Protein AF-A0A3A1Y1E3-F1 (afdb_monomer)

Radius of gyration: 17.39 Å; Cα contacts (8 Å, |Δi|>4): 67; chains: 1; bounding box: 38×33×50 Å

Foldseek 3Di:
DPCVQVVQWDKDWPDDDPVDTDIDIDGNPCNVVLCCQQQWAADPVGDTDHHNRDVVVVVVVVVVVVVVVVVVVVVVD

Secondary structure (DSSP, 8-state):
---TTGGGEEEEEEEEETTEEEEEEEESS-HHHHHHHHH-EE-TTSSEEPP---HHHHHHHHHHHHHHHHHHHHH--

Solvent-accessible surface area (backbone atoms only — not comparable to full-atom values): 4723 Å² total; per-residue (Å²): 134,89,56,60,70,73,72,24,58,44,81,43,81,78,45,79,55,101,89,46,77,43,76,45,80,45,49,79,83,42,49,68,60,51,48,39,30,53,67,19,47,76,45,96,88,63,64,72,46,78,50,60,64,53,65,65,62,48,49,58,51,49,53,52,55,49,55,51,50,53,50,52,54,64,75,74,108

Structure (mmCIF, N/CA/C/O backbone):
data_AF-A0A3A1Y1E3-F1
#
_entry.id   AF-A0A3A1Y1E3-F1
#
loop_
_atom_site.group_PDB
_atom_site.id
_atom_site.type_symbol
_atom_site.label_atom_id
_atom_site.label_alt_id
_atom_site.label_comp_id
_atom_site.label_asym_id
_atom_site.label_entity_id
_atom_site.label_seq_id
_atom_site.pdbx_PDB_ins_code
_atom_site.Cartn_x
_atom_site.Cartn_y
_atom_site.Cartn_z
_atom_site.occupancy
_atom_site.B_iso_or_equiv
_atom_site.auth_seq_id
_atom_site.auth_comp_id
_atom_site.auth_asym_id
_atom_site.auth_atom_id
_atom_site.pdbx_PDB_model_num
ATOM 1 N N . HIS A 1 1 ? 14.814 -14.355 0.645 1.00 58.88 1 HIS A N 1
ATOM 2 C CA . HIS A 1 1 ? 14.465 -13.014 0.112 1.00 58.88 1 HIS A CA 1
ATOM 3 C C . HIS A 1 1 ? 14.863 -11.933 1.114 1.00 58.88 1 HIS A C 1
ATOM 5 O O . HIS A 1 1 ? 14.608 -12.101 2.293 1.00 58.88 1 HIS A O 1
ATOM 11 N N . THR A 1 2 ? 15.484 -10.831 0.682 1.00 82.00 2 THR A N 1
ATOM 12 C CA . THR A 1 2 ? 16.113 -9.823 1.571 1.00 82.00 2 THR A CA 1
ATOM 13 C C . THR A 1 2 ? 15.142 -8.822 2.227 1.00 82.00 2 THR A C 1
ATOM 15 O O . THR A 1 2 ? 15.588 -7.886 2.885 1.00 82.00 2 THR A O 1
ATOM 18 N N . GLY A 1 3 ? 13.822 -8.949 2.017 1.00 91.00 3 GLY A N 1
ATOM 19 C CA . GLY A 1 3 ? 12.795 -8.069 2.607 1.00 91.00 3 GLY A CA 1
ATOM 20 C C . GLY A 1 3 ? 12.825 -6.603 2.144 1.00 91.00 3 GLY A C 1
ATOM 21 O O . GLY A 1 3 ? 11.981 -5.810 2.548 1.00 91.00 3 GLY A O 1
ATOM 22 N N . LYS A 1 4 ? 13.769 -6.228 1.270 1.00 92.81 4 LYS A N 1
ATOM 23 C CA . LYS A 1 4 ? 13.990 -4.841 0.825 1.00 92.81 4 LYS A CA 1
ATOM 24 C C . LYS A 1 4 ? 12.756 -4.207 0.174 1.00 92.81 4 LYS A C 1
ATOM 26 O O . LYS A 1 4 ? 12.553 -3.012 0.329 1.00 92.81 4 LYS A O 1
ATOM 31 N N . TYR A 1 5 ? 11.943 -4.994 -0.535 1.00 93.19 5 TYR A N 1
ATOM 32 C CA . TYR A 1 5 ? 10.687 -4.514 -1.121 1.00 93.19 5 TYR A CA 1
ATOM 33 C C . TYR A 1 5 ? 9.674 -4.119 -0.044 1.00 93.19 5 TYR A C 1
ATOM 35 O O . TYR A 1 5 ? 9.192 -2.992 -0.048 1.00 93.19 5 TYR A O 1
ATOM 43 N N . ALA A 1 6 ? 9.435 -4.997 0.934 1.00 93.12 6 ALA A N 1
ATOM 44 C CA . ALA A 1 6 ? 8.537 -4.709 2.050 1.00 93.12 6 ALA A CA 1
ATOM 45 C C . ALA A 1 6 ? 8.999 -3.480 2.855 1.00 93.12 6 ALA A C 1
ATOM 47 O O . ALA A 1 6 ? 8.197 -2.622 3.194 1.00 93.12 6 ALA A O 1
ATOM 48 N N . LYS A 1 7 ? 10.311 -3.329 3.073 1.00 94.75 7 LYS A N 1
ATOM 49 C CA . LYS A 1 7 ? 10.891 -2.163 3.766 1.00 94.75 7 LYS A CA 1
ATOM 50 C C . LYS A 1 7 ? 10.851 -0.857 2.957 1.00 94.75 7 LYS A C 1
ATOM 52 O O . LYS A 1 7 ? 11.228 0.183 3.483 1.00 94.75 7 LYS A O 1
ATOM 57 N N . SER A 1 8 ? 10.459 -0.897 1.681 1.00 94.56 8 SER A N 1
ATOM 58 C CA . SER A 1 8 ? 10.418 0.298 0.827 1.00 94.56 8 SER A CA 1
ATOM 59 C C . SER A 1 8 ? 9.147 1.130 0.996 1.00 94.56 8 SER A C 1
ATOM 61 O O . SER A 1 8 ? 9.119 2.272 0.536 1.00 94.56 8 SER A O 1
ATOM 63 N N . TRP A 1 9 ? 8.112 0.574 1.631 1.00 96.00 9 TRP A N 1
ATOM 64 C CA . TRP A 1 9 ? 6.844 1.255 1.863 1.00 96.00 9 TRP A CA 1
ATOM 65 C C . TRP A 1 9 ? 6.993 2.404 2.855 1.00 96.00 9 TRP A C 1
ATOM 67 O O . TRP A 1 9 ? 7.705 2.304 3.854 1.00 96.00 9 TRP A O 1
ATOM 77 N N . ALA A 1 10 ? 6.310 3.505 2.572 1.00 95.81 10 ALA A N 1
ATOM 78 C CA . ALA A 1 10 ? 6.279 4.673 3.424 1.00 95.81 10 ALA A CA 1
ATOM 79 C C . ALA A 1 10 ? 4.940 5.393 3.357 1.00 95.81 10 ALA A C 1
ATOM 81 O O . ALA A 1 10 ? 4.238 5.348 2.346 1.00 95.81 10 ALA A O 1
ATOM 82 N N . LEU A 1 11 ? 4.652 6.108 4.438 1.00 95.88 11 LEU A N 1
ATOM 83 C CA . LEU A 1 11 ? 3.495 6.970 4.584 1.00 95.88 11 LEU A CA 1
ATOM 84 C C . LEU A 1 11 ? 3.915 8.423 4.384 1.00 95.88 11 LEU A C 1
ATOM 86 O O . LEU A 1 11 ? 4.988 8.837 4.828 1.00 95.88 11 LEU A O 1
ATOM 90 N N . LYS A 1 12 ? 3.065 9.186 3.706 1.00 96.06 12 LYS A N 1
ATOM 91 C CA . LYS A 1 12 ? 3.176 10.634 3.580 1.00 96.06 12 LYS A CA 1
ATOM 92 C C . LYS A 1 12 ? 1.830 11.259 3.917 1.00 96.06 12 LYS A C 1
ATOM 94 O O . LYS A 1 12 ? 0.838 10.946 3.264 1.00 96.06 12 LYS A O 1
ATOM 99 N N . THR A 1 13 ? 1.813 12.168 4.882 1.00 96.69 13 THR A N 1
ATOM 100 C CA . THR A 1 13 ? 0.659 13.034 5.131 1.00 96.69 13 THR A CA 1
ATOM 101 C C . THR A 1 13 ? 0.605 14.097 4.040 1.00 96.69 13 THR A C 1
ATOM 103 O O . THR A 1 13 ? 1.582 14.810 3.811 1.00 96.69 13 THR A O 1
ATOM 106 N N . VAL 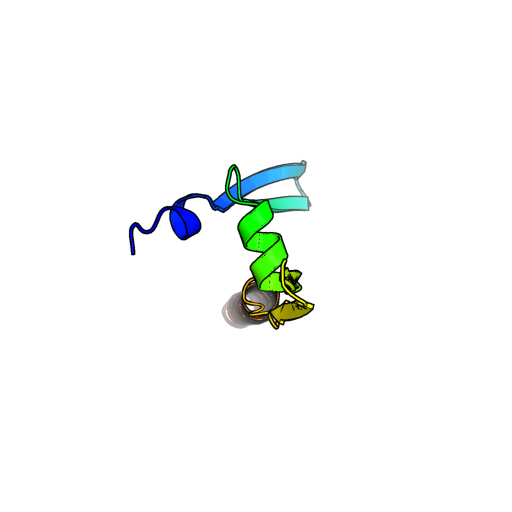A 1 14 ? -0.506 14.150 3.309 1.00 96.50 14 VAL A N 1
ATOM 107 C CA . VAL A 1 14 ? -0.733 15.130 2.235 1.00 96.50 14 VAL A CA 1
ATOM 108 C C . VAL A 1 14 ? -1.561 16.300 2.742 1.00 96.50 14 VAL A C 1
ATOM 110 O O . VAL A 1 14 ? -1.305 17.438 2.362 1.00 96.50 14 VAL A O 1
ATOM 113 N N . LYS A 1 15 ? -2.539 16.024 3.604 1.00 96.00 15 LYS 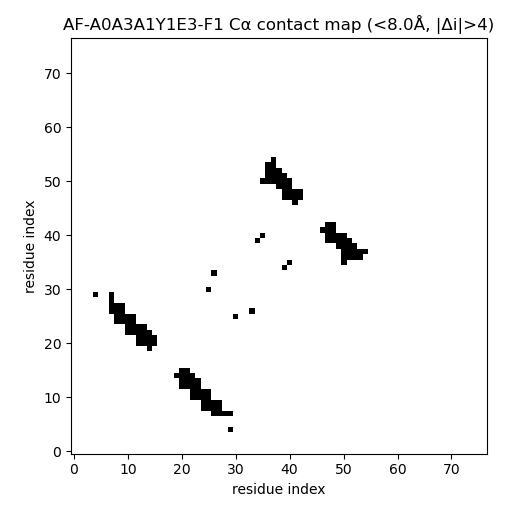A N 1
ATOM 114 C CA . LYS A 1 15 ? -3.399 17.037 4.204 1.00 96.00 15 LYS A CA 1
ATOM 115 C C . LYS A 1 15 ? -3.780 16.597 5.605 1.00 96.00 15 LYS A C 1
ATOM 117 O O . LYS A 1 15 ? -4.158 15.446 5.801 1.00 96.00 15 LYS A O 1
ATOM 122 N N . GLU A 1 16 ? -3.704 17.525 6.540 1.00 95.56 16 GLU A N 1
ATOM 123 C CA . GLU A 1 16 ? -4.153 17.342 7.911 1.00 95.56 16 GLU A CA 1
ATOM 124 C C . GLU A 1 16 ? -4.841 18.632 8.348 1.00 95.56 16 GLU A C 1
ATOM 126 O O . GLU A 1 16 ? -4.305 19.728 8.193 1.00 95.56 16 GLU A O 1
ATOM 131 N N . THR A 1 17 ? -6.084 18.492 8.783 1.00 95.69 17 THR A N 1
ATOM 132 C CA . THR A 1 17 ? -6.964 19.557 9.268 1.00 95.69 17 THR A CA 1
ATOM 133 C C . THR A 1 17 ? -7.795 18.983 10.409 1.00 95.69 17 THR A C 1
ATOM 135 O O . THR A 1 17 ? -7.912 17.763 10.506 1.00 95.69 17 THR A O 1
ATOM 138 N N . GLU A 1 18 ? -8.431 19.834 11.212 1.00 93.38 18 GLU A N 1
ATOM 139 C CA . GLU A 1 18 ? -9.263 19.408 12.351 1.00 93.38 18 GLU A CA 1
ATOM 140 C C . GLU A 1 18 ? -10.309 18.344 11.976 1.00 93.38 18 GLU A C 1
ATOM 142 O O . GLU A 1 18 ? -10.5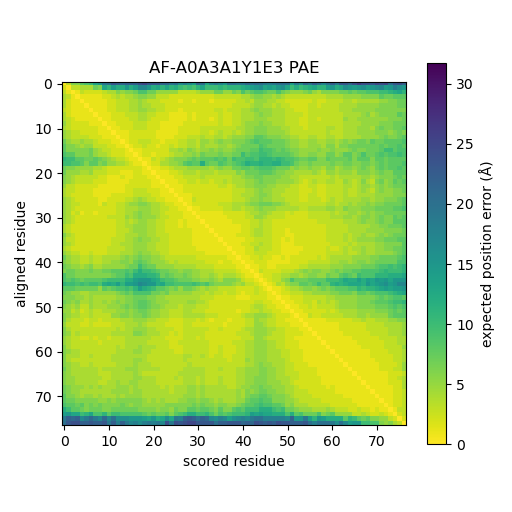46 17.417 12.741 1.00 93.38 18 GLU A O 1
ATOM 147 N N . ASN A 1 19 ? -10.864 18.426 10.759 1.00 93.50 19 ASN A N 1
ATOM 148 C CA . ASN A 1 19 ? -11.948 17.550 10.301 1.00 93.50 19 ASN A CA 1
ATOM 149 C C . ASN A 1 19 ? -11.541 16.583 9.177 1.00 93.50 19 ASN A C 1
ATOM 151 O O . ASN A 1 19 ? -12.398 15.893 8.627 1.00 93.50 19 ASN A O 1
ATOM 155 N N . ALA A 1 20 ? -10.271 16.558 8.759 1.00 92.06 20 ALA A N 1
ATOM 156 C CA . ALA A 1 20 ? -9.845 15.693 7.659 1.00 92.06 20 ALA A CA 1
ATOM 157 C C . ALA A 1 20 ? -8.360 15.346 7.709 1.00 92.06 20 ALA A C 1
ATOM 159 O O . ALA A 1 20 ? -7.506 16.215 7.887 1.00 92.06 20 ALA A O 1
ATOM 160 N N . LEU A 1 21 ? -8.069 14.081 7.410 1.00 93.50 21 LEU A N 1
ATOM 161 C CA . LEU A 1 21 ? -6.727 13.537 7.272 1.00 93.50 21 LEU A CA 1
ATOM 162 C C . LEU A 1 21 ? -6.612 12.802 5.932 1.00 93.50 21 LEU A C 1
ATOM 164 O O . LEU A 1 21 ? -7.426 11.943 5.605 1.00 93.50 21 LEU A O 1
ATOM 168 N N . THR A 1 22 ? -5.596 13.134 5.138 1.00 94.50 22 THR A N 1
ATOM 169 C CA . THR A 1 22 ? -5.295 12.470 3.864 1.00 94.50 22 THR A CA 1
ATOM 170 C C . THR A 1 22 ? -3.868 11.947 3.887 1.00 94.50 22 THR A C 1
ATOM 172 O O . THR A 1 22 ? -2.905 12.720 3.932 1.00 94.50 22 THR A O 1
ATOM 175 N N . LEU A 1 23 ? -3.737 10.624 3.819 1.00 93.81 23 LEU A N 1
ATOM 176 C CA . LEU A 1 23 ? -2.466 9.908 3.828 1.00 93.81 23 LEU A CA 1
ATOM 177 C C . LEU A 1 23 ? -2.238 9.217 2.483 1.00 93.81 23 LEU A C 1
ATOM 179 O O . LEU A 1 23 ? -3.170 8.706 1.870 1.00 93.81 23 LEU A O 1
ATOM 183 N N . VAL A 1 24 ? -0.982 9.159 2.048 1.00 94.00 24 VAL A N 1
ATOM 184 C CA . VAL A 1 24 ? -0.564 8.419 0.854 1.00 94.00 24 VAL A CA 1
ATOM 185 C C . VAL A 1 24 ? 0.480 7.381 1.232 1.00 94.00 24 VAL A C 1
ATOM 187 O O . VAL A 1 24 ? 1.535 7.705 1.786 1.00 94.00 24 VAL A O 1
ATOM 190 N N . VAL A 1 25 ? 0.202 6.127 0.877 1.00 93.31 25 VAL A N 1
ATOM 191 C CA . VAL A 1 25 ? 1.145 5.011 0.992 1.00 93.31 25 VAL A CA 1
ATOM 192 C C . VAL A 1 25 ? 1.864 4.833 -0.342 1.00 93.31 25 VAL A C 1
ATOM 194 O O . VAL A 1 25 ? 1.229 4.723 -1.386 1.00 93.31 25 VAL A O 1
ATOM 197 N N . HIS A 1 26 ? 3.196 4.808 -0.333 1.00 93.94 26 HIS A N 1
ATOM 198 C CA . HIS A 1 26 ? 3.992 4.665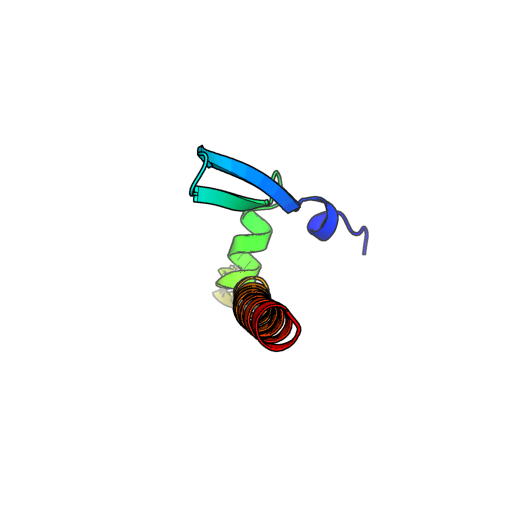 -1.555 1.00 93.94 26 HIS A CA 1
ATOM 199 C C . HIS A 1 26 ? 5.291 3.895 -1.309 1.00 93.94 26 HIS A C 1
ATOM 201 O O . HIS A 1 26 ? 5.803 3.845 -0.190 1.00 93.94 26 HIS A O 1
ATOM 207 N N . SER A 1 27 ? 5.857 3.307 -2.367 1.00 95.31 27 SER A N 1
ATOM 208 C CA . SER A 1 27 ? 7.207 2.739 -2.318 1.00 95.31 27 SER A CA 1
ATOM 209 C C . SER A 1 27 ? 8.248 3.822 -2.608 1.00 95.31 27 SER A C 1
ATOM 211 O O . SER A 1 27 ? 8.281 4.377 -3.705 1.00 95.31 27 SER A O 1
ATOM 213 N N . LYS A 1 28 ? 9.143 4.090 -1.650 1.00 94.25 28 LYS A N 1
ATOM 214 C CA . LYS A 1 28 ? 10.180 5.134 -1.754 1.00 94.25 28 LYS A CA 1
ATOM 215 C C . LYS A 1 28 ? 11.191 4.881 -2.873 1.00 94.25 28 LYS A C 1
ATOM 217 O O . LYS A 1 28 ? 11.629 5.810 -3.538 1.00 94.25 28 LYS A O 1
ATOM 222 N N . ASN A 1 29 ? 11.621 3.632 -3.049 1.00 94.69 29 ASN A N 1
ATOM 223 C CA . ASN A 1 29 ? 12.746 3.289 -3.929 1.00 94.69 29 ASN A CA 1
ATOM 224 C C . ASN A 1 29 ? 12.575 1.959 -4.683 1.00 94.69 29 ASN A C 1
ATOM 226 O O . ASN A 1 29 ? 13.551 1.425 -5.222 1.00 94.69 29 ASN A O 1
ATOM 230 N N . LYS A 1 30 ? 11.359 1.396 -4.694 1.00 95.50 30 LYS A N 1
ATOM 231 C CA . LYS A 1 30 ? 11.002 0.179 -5.444 1.00 95.50 30 LYS A CA 1
ATOM 232 C C . LYS A 1 30 ? 9.724 0.346 -6.271 1.00 95.50 30 LYS A C 1
ATOM 234 O O . LYS A 1 30 ? 9.132 -0.655 -6.662 1.00 95.50 30 LYS A O 1
ATOM 239 N N . TYR A 1 31 ? 9.345 1.581 -6.598 1.00 93.44 31 TYR A N 1
ATOM 240 C CA . TYR A 1 31 ? 8.128 1.888 -7.353 1.00 93.44 31 TYR A CA 1
ATOM 241 C C . TYR A 1 31 ? 8.070 1.195 -8.723 1.00 93.44 31 TYR A C 1
ATOM 243 O O . TYR A 1 31 ? 6.995 0.776 -9.143 1.00 93.44 31 TYR A O 1
ATOM 251 N N . GLN A 1 32 ? 9.208 0.998 -9.405 1.00 94.31 32 GLN A N 1
ATOM 252 C CA . GLN A 1 32 ? 9.217 0.259 -10.671 1.00 94.31 32 GLN A CA 1
ATOM 253 C C . GLN A 1 32 ? 8.785 -1.188 -10.448 1.00 94.31 32 GLN A C 1
ATOM 255 O O . GLN A 1 32 ? 7.932 -1.695 -11.165 1.00 94.31 32 GLN A O 1
ATOM 260 N N . LEU A 1 33 ? 9.337 -1.848 -9.424 1.00 94.00 33 LEU A N 1
ATOM 261 C CA . LEU A 1 33 ? 8.968 -3.223 -9.097 1.00 94.00 33 LEU A CA 1
ATOM 262 C C . LEU A 1 33 ? 7.490 -3.311 -8.708 1.00 94.00 33 LEU A C 1
ATOM 264 O O . LEU A 1 33 ? 6.806 -4.219 -9.165 1.00 94.00 33 LEU A O 1
ATOM 268 N N . THR A 1 34 ? 6.999 -2.346 -7.929 1.00 94.75 34 THR A N 1
ATOM 269 C CA . THR A 1 34 ? 5.577 -2.221 -7.600 1.00 94.75 34 THR A CA 1
ATOM 270 C C . THR A 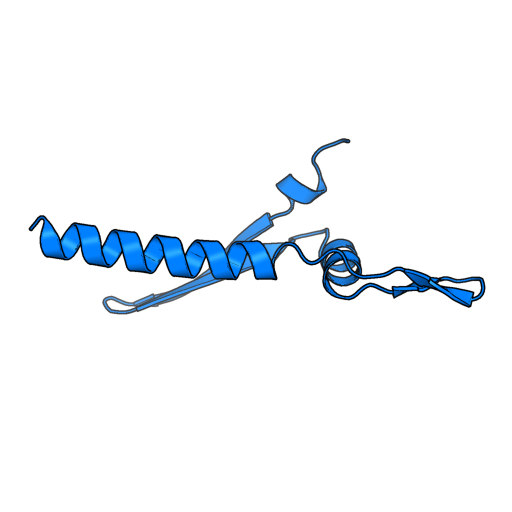1 34 ? 4.720 -2.170 -8.865 1.00 94.75 34 THR A C 1
ATOM 272 O O . THR A 1 34 ? 3.805 -2.971 -9.007 1.00 94.75 34 THR A O 1
ATOM 275 N N . HIS A 1 35 ? 5.063 -1.312 -9.828 1.00 93.25 35 HIS A N 1
ATOM 276 C CA . HIS A 1 35 ? 4.332 -1.202 -11.091 1.00 93.25 35 HIS A CA 1
ATOM 277 C C . HIS A 1 35 ? 4.315 -2.523 -11.877 1.00 93.25 35 HIS A C 1
ATOM 279 O O . HIS A 1 35 ? 3.261 -2.970 -12.322 1.00 93.25 35 HIS A O 1
ATOM 285 N N . LEU A 1 36 ? 5.464 -3.192 -12.003 1.00 94.69 36 LEU A N 1
ATOM 286 C CA . LEU A 1 36 ? 5.551 -4.473 -12.715 1.00 94.69 36 LEU A CA 1
ATOM 287 C C . LEU A 1 36 ? 4.733 -5.577 -12.034 1.00 94.69 36 LEU A C 1
ATOM 289 O O . LEU A 1 36 ? 4.215 -6.457 -12.719 1.00 94.69 36 LEU A O 1
ATOM 2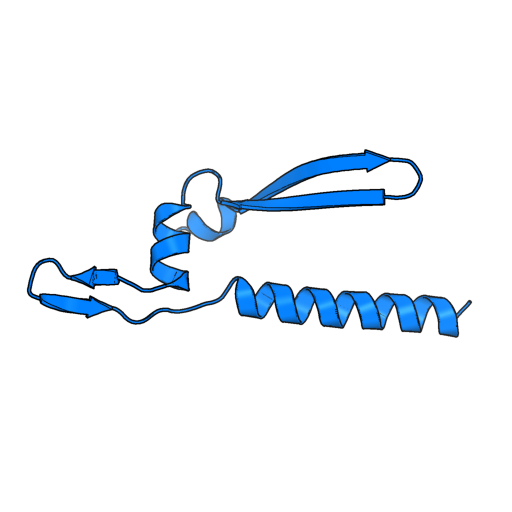93 N N . LEU A 1 37 ? 4.643 -5.554 -10.703 1.00 94.31 37 LEU A N 1
ATOM 294 C CA . LEU A 1 37 ? 3.822 -6.493 -9.948 1.00 94.31 37 LEU A CA 1
ATOM 295 C C . LEU A 1 37 ? 2.336 -6.186 -10.127 1.00 94.31 37 LEU A C 1
ATOM 297 O O . LEU A 1 37 ? 1.577 -7.106 -10.389 1.00 94.31 37 LEU A O 1
ATOM 301 N N . GLU A 1 38 ? 1.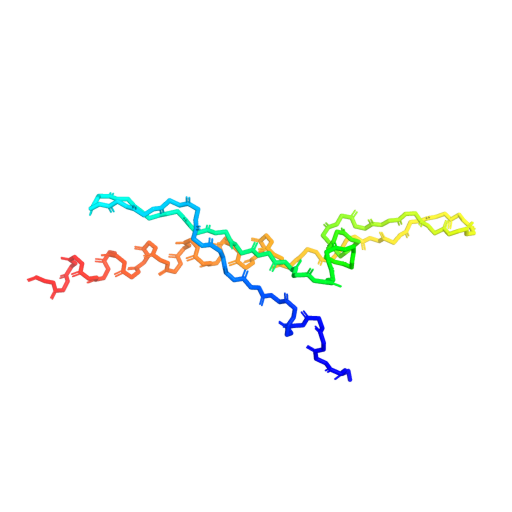912 -4.929 -10.057 1.00 94.69 38 GLU A N 1
ATOM 302 C CA . GLU A 1 38 ? 0.489 -4.586 -10.173 1.00 94.69 38 GLU A CA 1
ATOM 303 C C . GLU A 1 38 ? -0.067 -4.734 -11.596 1.00 94.69 38 GLU A C 1
ATOM 305 O O . GLU A 1 38 ? -1.220 -5.123 -11.757 1.00 94.69 38 GLU A O 1
ATOM 310 N N . TYR A 1 39 ? 0.741 -4.484 -12.631 1.00 94.94 39 TYR A N 1
ATOM 311 C CA . TYR A 1 39 ? 0.250 -4.407 -14.018 1.00 94.94 39 TYR A CA 1
ATOM 312 C C . TYR A 1 39 ? 0.874 -5.434 -14.971 1.00 94.94 39 TYR A C 1
ATOM 314 O O . TYR A 1 39 ? 0.427 -5.595 -16.111 1.00 94.94 39 TYR A O 1
ATOM 322 N N . GLY A 1 40 ? 1.889 -6.172 -14.520 1.00 95.19 40 GLY A N 1
ATOM 323 C CA . GLY A 1 40 ? 2.678 -7.028 -15.399 1.00 95.19 40 GLY A CA 1
ATOM 324 C C . GLY A 1 40 ? 3.551 -6.211 -16.356 1.00 95.19 40 GLY A C 1
ATOM 325 O O . GLY A 1 40 ? 3.645 -4.988 -16.268 1.00 95.19 40 GLY A O 1
ATOM 326 N N . HIS A 1 41 ? 4.241 -6.888 -17.273 1.00 95.00 41 HIS A N 1
ATOM 327 C CA . HIS A 1 41 ? 5.097 -6.222 -18.263 1.00 95.00 41 HIS A CA 1
ATOM 328 C C . HIS A 1 41 ? 5.428 -7.110 -19.460 1.00 95.00 41 HIS A C 1
ATOM 330 O O . HIS A 1 41 ? 5.278 -8.330 -19.415 1.00 95.00 41 HIS A O 1
ATOM 336 N N . ALA A 1 42 ? 5.897 -6.494 -20.544 1.00 95.25 42 ALA A N 1
ATOM 337 C CA . ALA A 1 42 ? 6.437 -7.211 -21.694 1.00 95.25 42 ALA A CA 1
ATOM 338 C C . ALA A 1 42 ? 7.853 -7.737 -21.404 1.00 95.25 42 ALA A C 1
ATOM 340 O O . ALA A 1 42 ? 8.648 -7.075 -20.734 1.00 95.25 42 ALA A O 1
ATOM 341 N N . LYS A 1 43 ? 8.183 -8.924 -21.922 1.00 93.06 43 LYS A N 1
ATOM 342 C CA . LYS A 1 43 ? 9.537 -9.490 -21.843 1.00 93.06 43 LYS A CA 1
ATOM 343 C C . LYS A 1 43 ? 10.376 -9.018 -23.030 1.00 93.06 43 LYS A C 1
ATOM 345 O O . LYS A 1 43 ? 9.853 -8.815 -24.121 1.00 93.06 43 LYS A O 1
ATOM 350 N N . ARG A 1 44 ? 11.698 -8.929 -22.842 1.00 89.38 44 ARG A N 1
ATOM 351 C CA . ARG A 1 44 ? 12.640 -8.533 -23.910 1.00 89.38 44 ARG A CA 1
ATOM 352 C C . ARG A 1 44 ? 12.622 -9.470 -25.130 1.00 89.38 44 ARG A C 1
ATOM 354 O O . ARG A 1 44 ? 12.826 -8.996 -26.234 1.00 89.38 44 ARG A O 1
ATOM 361 N N . GLY A 1 45 ? 12.371 -10.767 -24.936 1.00 91.50 45 GLY A N 1
ATOM 362 C CA . GLY A 1 45 ? 12.353 -11.786 -26.000 1.00 91.50 45 GLY A CA 1
ATOM 363 C C . GLY A 1 45 ? 10.965 -12.111 -26.561 1.00 91.50 45 GLY A C 1
ATOM 364 O O . GLY A 1 45 ? 10.776 -13.195 -27.100 1.00 91.50 45 GLY A O 1
ATOM 365 N N . GLY A 1 46 ? 9.985 -11.222 -26.381 1.00 92.75 46 GLY A N 1
ATOM 366 C CA . GLY A 1 46 ? 8.593 -11.478 -26.748 1.00 92.75 46 GLY A CA 1
ATOM 367 C C . GLY A 1 46 ? 7.773 -12.128 -25.627 1.00 92.75 46 GLY A C 1
ATOM 368 O O . GLY A 1 46 ? 8.293 -12.734 -24.687 1.00 92.75 46 GLY A O 1
ATOM 369 N N . GLY A 1 47 ? 6.453 -11.950 -25.704 1.00 94.12 47 GLY A N 1
ATOM 370 C CA . GLY A 1 47 ? 5.509 -12.378 -24.669 1.00 94.12 47 GLY A CA 1
ATOM 371 C C . GLY A 1 47 ? 5.407 -11.422 -23.471 1.00 94.12 47 GLY A C 1
ATOM 372 O O . GLY A 1 47 ? 6.050 -10.371 -23.407 1.00 94.12 47 GLY A O 1
ATOM 373 N N . ARG A 1 48 ? 4.553 -11.781 -22.504 1.00 95.31 48 ARG A N 1
ATOM 374 C CA . ARG A 1 48 ? 4.230 -10.959 -21.324 1.00 95.31 48 ARG A CA 1
ATOM 375 C C . ARG A 1 48 ? 4.416 -11.733 -20.019 1.00 95.31 48 ARG A C 1
ATOM 377 O O . ARG A 1 48 ? 4.333 -12.958 -19.982 1.00 95.31 48 ARG A O 1
ATOM 384 N N . VAL A 1 49 ? 4.681 -11.002 -18.944 1.00 94.94 49 VAL A N 1
ATOM 385 C CA . VAL A 1 49 ? 4.574 -11.456 -17.555 1.00 94.94 49 VAL A CA 1
ATOM 386 C C . VAL A 1 49 ? 3.258 -10.917 -17.008 1.00 94.94 49 VAL A C 1
ATOM 388 O O . VAL A 1 49 ? 3.019 -9.712 -17.077 1.00 94.94 49 VAL A O 1
ATOM 391 N N . GLY A 1 50 ? 2.411 -11.811 -16.497 1.00 95.19 50 GLY A N 1
ATOM 392 C CA . GLY A 1 50 ? 1.151 -11.437 -15.857 1.00 95.19 50 GLY A CA 1
ATOM 393 C C . GLY A 1 50 ? 1.368 -10.665 -14.555 1.00 95.19 50 GLY A C 1
ATOM 394 O O . GLY A 1 50 ? 2.388 -10.831 -13.883 1.00 95.19 50 GLY A O 1
ATOM 395 N N . ALA A 1 51 ? 0.394 -9.830 -14.208 1.00 95.44 51 ALA A N 1
ATOM 396 C CA . ALA A 1 51 ? 0.367 -9.119 -12.941 1.00 95.44 51 ALA A CA 1
ATOM 397 C C . ALA A 1 51 ? 0.181 -10.073 -11.747 1.00 95.44 51 ALA A C 1
ATOM 399 O O . ALA A 1 51 ? -0.427 -11.138 -11.848 1.00 95.44 51 ALA A O 1
ATOM 400 N N . ARG A 1 52 ? 0.686 -9.642 -10.596 1.00 94.31 52 ARG A N 1
ATOM 401 C CA . ARG A 1 52 ? 0.442 -10.165 -9.251 1.00 94.31 52 ARG A CA 1
ATOM 402 C C . ARG A 1 52 ? 0.062 -8.990 -8.349 1.00 94.31 52 ARG A C 1
ATOM 404 O O . ARG A 1 52 ? 0.866 -8.527 -7.533 1.00 94.31 52 ARG A O 1
ATOM 411 N N . ALA A 1 53 ? -1.156 -8.498 -8.554 1.00 93.75 53 ALA A N 1
ATOM 412 C CA . ALA A 1 53 ? -1.698 -7.380 -7.799 1.00 93.75 53 ALA A CA 1
ATOM 413 C C . ALA A 1 53 ? -1.802 -7.736 -6.311 1.00 93.75 53 ALA A C 1
ATOM 415 O O . ALA A 1 53 ? -2.368 -8.767 -5.948 1.00 93.75 53 ALA A O 1
ATOM 416 N N . HIS A 1 54 ? -1.230 -6.896 -5.455 1.00 93.06 54 HIS A N 1
ATOM 417 C CA . HIS A 1 54 ? -1.242 -7.074 -4.002 1.00 93.06 54 HIS A CA 1
ATOM 418 C C . HIS A 1 54 ? -1.613 -5.786 -3.274 1.00 93.06 54 HIS A C 1
ATOM 420 O O . HIS A 1 54 ? -2.221 -5.866 -2.210 1.00 93.06 54 HIS A O 1
ATOM 426 N N . ILE A 1 55 ? -1.320 -4.614 -3.845 1.00 93.75 55 ILE A N 1
ATOM 427 C CA . ILE A 1 55 ? -1.746 -3.329 -3.274 1.00 93.75 55 ILE A CA 1
ATOM 428 C C . ILE A 1 55 ? -3.263 -3.223 -3.301 1.00 93.75 55 ILE A C 1
ATOM 430 O O . ILE A 1 55 ? -3.854 -2.955 -2.264 1.00 93.75 55 ILE A O 1
ATOM 434 N N . LYS A 1 56 ? -3.891 -3.496 -4.453 1.00 90.12 56 LYS A N 1
ATOM 435 C CA . LYS A 1 56 ? -5.351 -3.405 -4.595 1.00 90.12 56 LYS A CA 1
ATOM 436 C C . LYS A 1 56 ? -6.076 -4.303 -3.589 1.00 90.12 56 LYS A C 1
ATOM 438 O O . LYS A 1 56 ? -6.976 -3.866 -2.887 1.00 90.12 56 LYS A O 1
ATOM 443 N N . LEU A 1 57 ? -5.613 -5.546 -3.452 1.00 93.81 57 LEU A N 1
ATOM 444 C CA . LEU A 1 57 ? -6.166 -6.492 -2.478 1.00 93.81 57 LEU A CA 1
ATOM 445 C C . LEU A 1 57 ? -5.954 -6.033 -1.028 1.00 93.81 57 LEU A C 1
ATOM 447 O O . LEU A 1 57 ? -6.776 -6.330 -0.164 1.00 93.81 57 LEU A O 1
ATOM 451 N N . ALA A 1 58 ? -4.836 -5.365 -0.733 1.00 94.38 58 ALA A N 1
ATOM 452 C CA . ALA A 1 58 ? -4.573 -4.820 0.594 1.00 94.38 58 ALA A CA 1
ATOM 453 C C . ALA A 1 58 ? -5.447 -3.592 0.887 1.00 94.38 58 ALA A C 1
ATOM 455 O O . ALA A 1 58 ? -5.952 -3.475 1.998 1.00 94.38 58 ALA A O 1
ATOM 456 N N . GLU A 1 59 ? -5.658 -2.722 -0.101 1.00 92.62 59 GLU A N 1
ATOM 457 C CA . GLU A 1 59 ? -6.538 -1.554 -0.017 1.00 92.62 59 GLU A CA 1
ATOM 458 C C . GLU A 1 59 ? -7.987 -1.968 0.251 1.00 92.62 59 GLU A C 1
ATOM 460 O O . GLU A 1 59 ? -8.570 -1.526 1.236 1.00 92.62 59 GLU A O 1
ATOM 465 N N . GLU A 1 60 ? -8.538 -2.886 -0.546 1.00 95.00 60 GLU A N 1
ATOM 466 C CA . GLU A 1 60 ? -9.912 -3.379 -0.374 1.00 95.00 60 GLU A CA 1
ATOM 467 C C . GLU A 1 60 ? -10.135 -3.972 1.028 1.00 95.00 60 GLU A C 1
ATOM 469 O O . GLU A 1 60 ? -11.141 -3.699 1.685 1.00 95.00 60 GLU A O 1
ATOM 474 N N . LYS A 1 61 ? -9.163 -4.746 1.528 1.00 96.00 61 LYS A N 1
ATOM 475 C CA . LYS A 1 61 ? -9.204 -5.293 2.892 1.00 96.00 61 LYS A CA 1
ATOM 476 C C . LYS A 1 61 ? -9.112 -4.206 3.955 1.00 96.00 61 LYS A C 1
ATOM 478 O O . LYS A 1 61 ? -9.826 -4.282 4.952 1.00 96.00 61 LYS A O 1
ATOM 483 N N . ALA A 1 62 ? -8.232 -3.226 3.762 1.00 92.31 62 ALA A N 1
ATOM 484 C CA . ALA A 1 62 ? -8.058 -2.120 4.691 1.00 92.31 62 ALA A CA 1
ATOM 485 C C . ALA A 1 62 ? -9.354 -1.313 4.826 1.00 92.31 62 ALA A C 1
ATOM 487 O O . ALA A 1 62 ? -9.802 -1.116 5.954 1.00 92.31 62 ALA A O 1
ATOM 488 N N . VAL A 1 63 ? -9.985 -0.942 3.704 1.00 94.38 63 VAL A N 1
ATOM 489 C CA . VAL A 1 63 ? -11.272 -0.224 3.677 1.00 94.38 63 VAL A CA 1
ATOM 490 C C . VAL A 1 63 ? -12.327 -0.995 4.461 1.00 94.38 63 VAL A C 1
ATOM 492 O O . VAL A 1 63 ? -12.877 -0.463 5.421 1.00 94.38 63 VAL A O 1
ATOM 495 N N . LYS A 1 64 ? -12.526 -2.278 4.139 1.00 97.19 64 LYS A N 1
ATOM 496 C CA . LYS A 1 64 ? -13.514 -3.114 4.829 1.00 97.19 64 LYS A CA 1
ATOM 497 C C . LYS A 1 64 ? -13.262 -3.186 6.339 1.00 97.19 64 LYS A C 1
ATOM 499 O O . LYS A 1 64 ? -14.171 -2.951 7.126 1.00 97.19 64 LYS A O 1
ATOM 504 N N . SER A 1 65 ? -12.020 -3.456 6.748 1.00 96.62 65 SER A N 1
ATOM 505 C CA . SER A 1 65 ? -11.677 -3.548 8.174 1.00 96.62 65 SER A CA 1
ATOM 506 C C . SER A 1 65 ? -11.821 -2.218 8.919 1.00 96.62 65 SER A C 1
ATOM 508 O O . SER A 1 65 ? -12.0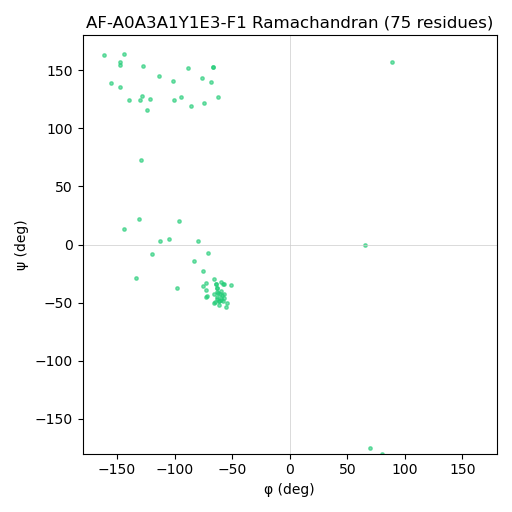68 -2.208 10.121 1.00 96.62 65 SER A O 1
ATOM 510 N N . PHE A 1 66 ? -11.633 -1.093 8.229 1.00 94.00 66 PHE A N 1
ATOM 511 C CA . PHE A 1 66 ? -11.789 0.233 8.811 1.00 94.00 66 PHE A CA 1
ATOM 512 C C . PHE A 1 66 ? -13.266 0.560 9.041 1.00 94.00 66 PHE A C 1
ATOM 514 O O . PHE A 1 66 ? -13.628 0.987 10.133 1.00 94.00 66 PHE A O 1
ATOM 521 N N . GLU A 1 67 ? -14.123 0.284 8.056 1.00 96.19 67 GLU A N 1
ATOM 522 C CA . GLU A 1 67 ? -15.576 0.439 8.182 1.00 96.19 67 GLU A CA 1
ATOM 523 C C . GLU A 1 67 ? -16.164 -0.449 9.286 1.00 96.19 67 GLU A C 1
ATOM 525 O O . GLU A 1 67 ? -17.000 0.009 10.062 1.00 96.19 67 GLU A O 1
ATOM 530 N N . GLU A 1 68 ? -15.715 -1.705 9.384 1.00 96.94 68 GLU A N 1
ATOM 531 C CA . GLU A 1 68 ? -16.130 -2.631 10.447 1.00 96.94 68 GLU A CA 1
ATOM 532 C C . GLU A 1 68 ? -15.776 -2.085 11.833 1.00 96.94 68 GLU A C 1
ATOM 534 O O . GLU A 1 68 ? -16.651 -1.994 12.688 1.00 96.94 68 GLU A O 1
ATOM 539 N N . LYS A 1 69 ? -14.539 -1.615 12.029 1.00 95.75 69 LYS A N 1
ATOM 540 C CA . LYS A 1 69 ? -14.102 -1.031 13.308 1.00 95.75 69 LYS A CA 1
ATOM 541 C C . LYS A 1 69 ? -14.856 0.2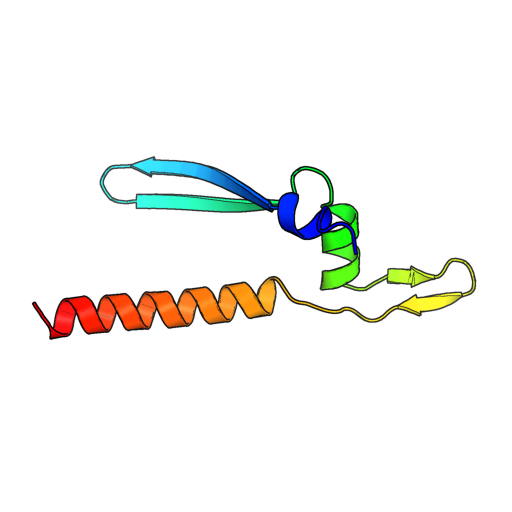37 13.686 1.00 95.75 69 LYS A C 1
ATOM 543 O O . LYS A 1 69 ? -15.111 0.453 14.864 1.00 95.75 69 LYS A O 1
ATOM 548 N N . ILE A 1 70 ? -15.190 1.085 12.712 1.00 95.25 70 ILE A N 1
ATOM 549 C CA . ILE A 1 70 ? -16.024 2.268 12.967 1.00 95.25 70 ILE A CA 1
ATOM 550 C C . ILE A 1 70 ? -17.412 1.834 13.434 1.00 95.25 70 ILE A C 1
ATOM 552 O O . ILE A 1 70 ? -17.925 2.394 14.397 1.00 95.25 70 ILE A O 1
ATOM 556 N N . ARG A 1 71 ? -18.012 0.839 12.772 1.00 96.00 71 ARG A N 1
ATOM 557 C CA . ARG A 1 71 ? -19.330 0.326 13.157 1.00 96.00 71 ARG A CA 1
ATOM 558 C C . ARG A 1 71 ? -19.308 -0.251 14.573 1.00 96.00 71 ARG A C 1
ATOM 560 O O . ARG A 1 71 ? -20.143 0.135 15.377 1.00 96.00 71 ARG A O 1
ATOM 567 N N . GLU A 1 72 ? -18.326 -1.096 14.882 1.00 96.00 72 GLU A N 1
ATOM 568 C CA . GLU A 1 72 ? -18.143 -1.670 16.222 1.00 96.00 72 GLU A CA 1
ATOM 569 C C . GLU A 1 72 ? -17.959 -0.584 17.290 1.00 96.00 72 GLU A C 1
ATOM 571 O O . GLU A 1 72 ? -18.575 -0.661 18.346 1.00 96.00 72 GLU A O 1
ATOM 576 N N . ALA A 1 73 ? -17.153 0.448 17.018 1.00 95.31 73 ALA A N 1
ATOM 577 C CA . ALA A 1 73 ? -16.937 1.542 17.964 1.00 95.31 73 ALA A CA 1
ATOM 578 C C . ALA A 1 73 ? -18.221 2.338 18.251 1.00 95.31 73 ALA A C 1
ATOM 580 O O . ALA A 1 73 ? -18.438 2.732 19.385 1.00 95.31 73 ALA A O 1
ATOM 581 N N . ILE A 1 74 ? -19.077 2.542 17.244 1.00 95.50 74 ILE A N 1
ATOM 582 C CA . ILE A 1 74 ? -20.356 3.250 17.408 1.00 95.50 74 ILE A CA 1
ATOM 583 C C . ILE A 1 74 ? -21.404 2.375 18.112 1.00 95.50 74 ILE A C 1
ATOM 585 O O . ILE A 1 74 ? -22.226 2.896 18.854 1.00 95.50 74 ILE A O 1
ATOM 589 N N . GLU A 1 75 ? -21.419 1.063 17.864 1.00 92.94 75 GLU A N 1
ATOM 590 C CA . GLU A 1 75 ? -22.374 0.134 18.493 1.00 92.94 75 GLU A CA 1
ATOM 591 C C . GLU A 1 75 ? -22.040 -0.176 19.963 1.00 92.94 75 GLU A C 1
ATOM 593 O O . GLU A 1 75 ? -22.920 -0.600 20.714 1.00 92.94 75 GLU A O 1
ATOM 598 N N . HIS A 1 76 ? -20.777 -0.001 20.362 1.00 80.44 76 HIS A N 1
ATOM 599 C CA . HIS A 1 76 ? -20.282 -0.279 21.712 1.00 80.44 76 HIS A CA 1
ATOM 600 C C . HIS A 1 76 ? -20.018 0.973 22.570 1.00 80.44 76 HIS A C 1
ATOM 602 O O . HIS A 1 76 ? -19.549 0.815 23.700 1.00 80.44 76 HIS A O 1
ATOM 608 N N . ASP A 1 77 ? -20.340 2.165 22.060 1.00 57.50 77 ASP A N 1
ATOM 609 C CA . ASP A 1 77 ? -20.434 3.432 22.811 1.00 57.50 77 ASP A CA 1
ATOM 610 C C . ASP A 1 77 ? -21.862 3.653 23.354 1.00 57.50 77 ASP A C 1
ATOM 612 O O . ASP A 1 77 ? -21.989 4.176 24.488 1.00 57.50 77 ASP A O 1
#

Sequence (77 aa):
HTGKYAKSWALKTVKETENALTLVVHSKNKYQLTHLLEYGHAKRGGGRVGARAHIKLAEEKAVKSFEEKIREAIEHD

Mean predicted aligned error: 4.66 Å

pLDDT: mean 93.13, std 6.26, range [57.5, 97.19]

Nearest PDB structures (foldseek):
  1sce-assembly2_C-2  TM=4.201E-01  e=7.920E+00  Schizosaccharomyces pombe
  5x11-assembly4_H  TM=4.590E-01  e=8.464E+00  Bacillus spizizenii str. W23
  5cdd-assembly1_B  TM=3.338E-01  e=4.359E+00  Israeli acute paralysis virus